Protein AF-C0PLD3-F1 (afdb_monomer)

Secondary structure (DSSP, 8-state):
-HHHHHHHHHHHHHHHHTT-HHHHHHHHHHHHHHHHTTS-TT-HHHHHHHHHHHHHHHHTT-HHHHHHHHHHHHHHHHHHS-TT-HHHHHHHHHHHHHHHHHHTT-S--TTS-HHHHHHHHHHHHHT--

Organism: Zea mays (NCBI:txid4577)

InterPro domains:
  IPR011990 Tetratricopeptide-like helical domain superfamily [G3DSA:1.25.40.10] (1-104)

Radius of gyration: 16.34 Å; Cα contacts (8 Å, |Δi|>4): 115; chains: 1; bounding box: 34×46×33 Å

Solvent-accessible surface area (backbone atoms only — not comparable to full-atom values): 7236 Å² total; per-residue (Å²): 111,70,69,58,44,51,56,46,49,56,53,23,51,52,27,49,75,72,67,40,46,69,63,19,42,56,43,50,52,53,43,48,59,56,41,63,78,74,45,59,94,72,32,67,68,57,44,54,52,36,54,52,45,22,53,42,23,55,76,69,66,37,43,70,63,18,36,55,33,44,60,66,41,47,71,40,40,63,68,77,38,66,97,86,37,69,70,49,54,51,49,47,50,52,36,53,51,35,50,34,72,68,52,74,70,74,66,81,71,85,79,52,56,77,68,50,53,52,50,53,51,50,52,56,57,62,74,74,107

Structure (mmCIF, N/CA/C/O backbone):
data_AF-C0PLD3-F1
#
_entry.id   AF-C0PLD3-F1
#
loop_
_atom_site.group_PDB
_atom_site.id
_atom_site.type_symbol
_atom_site.label_atom_id
_atom_site.label_alt_id
_atom_site.label_comp_id
_atom_site.label_asym_id
_atom_site.label_entity_id
_atom_site.label_seq_id
_atom_site.pdbx_PDB_ins_code
_atom_site.Cartn_x
_atom_site.Cartn_y
_atom_site.Cartn_z
_atom_site.occupancy
_atom_site.B_iso_or_equiv
_atom_site.auth_seq_id
_atom_site.auth_comp_id
_atom_site.auth_asym_id
_atom_site.auth_atom_id
_atom_site.pdbx_PDB_model_num
ATOM 1 N N . MET A 1 1 ? -3.162 -22.058 5.743 1.00 74.19 1 MET A N 1
ATOM 2 C CA . MET A 1 1 ? -2.743 -20.635 5.812 1.00 74.19 1 MET A CA 1
ATOM 3 C C . MET A 1 1 ? -3.522 -19.752 4.834 1.00 74.19 1 MET A C 1
ATOM 5 O O . MET A 1 1 ? -4.078 -18.757 5.272 1.00 74.19 1 MET A O 1
ATOM 9 N N . ARG A 1 2 ? -3.663 -20.142 3.557 1.00 81.50 2 ARG A N 1
ATOM 10 C CA . ARG A 1 2 ? -4.491 -19.427 2.562 1.00 81.50 2 ARG A CA 1
ATOM 11 C C . ARG A 1 2 ? -5.974 -19.282 2.954 1.00 81.50 2 ARG A C 1
ATOM 13 O O . ARG A 1 2 ? -6.525 -18.200 2.818 1.00 81.50 2 ARG A O 1
ATOM 20 N N . SER A 1 3 ? -6.584 -20.324 3.528 1.00 86.19 3 SER A N 1
ATOM 21 C CA . SER A 1 3 ? -7.961 -20.279 4.060 1.00 86.19 3 SER A CA 1
ATOM 22 C C . SER A 1 3 ? -8.152 -19.237 5.169 1.00 86.19 3 SER A C 1
ATOM 24 O O . SER A 1 3 ? -9.170 -18.558 5.211 1.00 86.19 3 SER A O 1
ATOM 26 N N . LYS A 1 4 ? -7.144 -19.061 6.033 1.00 91.06 4 LYS A N 1
ATOM 27 C CA . LYS A 1 4 ? -7.147 -18.043 7.093 1.00 91.06 4 LYS A CA 1
ATOM 28 C C . LYS A 1 4 ? -7.089 -16.626 6.516 1.00 91.06 4 LYS A C 1
ATOM 30 O O . LYS A 1 4 ? -7.767 -15.747 7.026 1.00 91.06 4 LYS A O 1
ATOM 35 N N . ILE A 1 5 ? -6.303 -16.409 5.458 1.00 91.00 5 ILE A N 1
ATOM 36 C CA . ILE A 1 5 ? -6.250 -15.116 4.756 1.00 91.00 5 ILE A CA 1
ATOM 37 C C . ILE A 1 5 ? -7.607 -14.787 4.130 1.00 91.00 5 ILE A C 1
ATOM 39 O O . ILE A 1 5 ? -8.070 -13.664 4.287 1.00 91.00 5 ILE A O 1
ATOM 43 N N . LEU A 1 6 ? -8.266 -15.767 3.499 1.00 91.19 6 LEU A N 1
ATOM 44 C CA . LEU A 1 6 ? -9.604 -15.586 2.925 1.00 91.19 6 LEU A CA 1
ATOM 45 C C . LEU A 1 6 ? -10.614 -15.139 3.996 1.00 91.19 6 LEU A C 1
ATOM 47 O O . LEU A 1 6 ? -11.207 -14.076 3.869 1.00 91.19 6 LEU A O 1
ATOM 51 N N . GLN A 1 7 ? -10.701 -15.875 5.111 1.00 93.69 7 GLN A N 1
ATOM 52 C CA . GLN A 1 7 ? -11.595 -15.535 6.227 1.00 93.69 7 GLN A CA 1
ATOM 53 C C . GLN A 1 7 ? -11.320 -14.140 6.805 1.00 93.69 7 GLN A C 1
ATOM 55 O O . GLN A 1 7 ? -12.245 -13.403 7.144 1.00 93.69 7 GLN A O 1
ATOM 60 N N . LEU A 1 8 ? -10.043 -13.767 6.937 1.00 93.56 8 LEU A N 1
ATOM 61 C CA . LEU A 1 8 ? -9.665 -12.430 7.389 1.00 93.56 8 LEU A CA 1
ATOM 62 C C . LEU A 1 8 ? -10.049 -11.356 6.363 1.00 93.56 8 LEU A C 1
ATOM 64 O O . LEU A 1 8 ? -10.499 -10.290 6.768 1.00 93.56 8 LEU A O 1
ATOM 68 N N . SER A 1 9 ? -9.904 -11.619 5.063 1.00 92.00 9 SER A N 1
ATOM 69 C CA . SER A 1 9 ? -10.273 -10.673 4.003 1.00 92.00 9 SER A CA 1
ATOM 70 C C . SER A 1 9 ? -11.780 -10.446 3.950 1.00 92.00 9 SER A C 1
ATOM 72 O O . SER A 1 9 ? -12.215 -9.302 3.822 1.00 92.00 9 SER A O 1
ATOM 74 N N . ASP A 1 10 ? -12.580 -11.500 4.115 1.00 93.94 10 ASP A N 1
ATOM 75 C CA . ASP A 1 10 ? -14.042 -11.396 4.170 1.00 93.94 10 ASP A CA 1
ATOM 76 C C . ASP A 1 10 ? -14.464 -10.550 5.377 1.00 93.94 10 ASP A C 1
ATOM 78 O O . ASP A 1 10 ? -15.251 -9.607 5.262 1.00 93.94 10 ASP A O 1
ATOM 82 N N . LYS A 1 11 ? -13.842 -10.807 6.535 1.00 94.19 11 LYS A N 1
ATOM 83 C CA . LYS A 1 11 ? -14.046 -10.013 7.750 1.00 94.19 11 LYS A CA 1
ATOM 84 C C . LYS A 1 11 ? -13.636 -8.549 7.552 1.00 94.19 11 LYS A C 1
ATOM 86 O O . LYS A 1 11 ? -14.382 -7.655 7.939 1.00 94.19 11 LYS A O 1
ATOM 91 N N . ALA A 1 12 ? -12.486 -8.280 6.939 1.00 93.25 12 ALA A N 1
ATOM 92 C CA . ALA A 1 12 ? -12.030 -6.914 6.681 1.00 93.25 12 ALA A CA 1
ATOM 93 C C . ALA A 1 12 ? -12.965 -6.170 5.716 1.00 93.25 12 ALA A C 1
ATOM 95 O O . ALA A 1 12 ? -13.307 -5.017 5.964 1.00 93.25 12 ALA A O 1
ATOM 96 N N . SER A 1 13 ? -13.444 -6.851 4.673 1.00 91.75 13 SER A N 1
ATOM 97 C CA . SER A 1 13 ? -14.413 -6.305 3.716 1.00 91.75 13 SER A CA 1
ATOM 98 C C . SER A 1 13 ? -15.738 -5.958 4.397 1.00 91.75 13 SER A C 1
ATOM 100 O O . SER A 1 13 ? -16.303 -4.896 4.137 1.00 91.75 13 SER A O 1
ATOM 102 N N . SER A 1 14 ? -16.192 -6.792 5.341 1.00 93.75 14 SER A N 1
ATOM 103 C CA . SER A 1 14 ? -17.378 -6.483 6.148 1.00 93.75 14 SER A CA 1
ATOM 104 C C . SER A 1 14 ? -17.199 -5.197 6.968 1.00 93.75 14 SER A C 1
ATOM 106 O O . SER A 1 14 ? -18.083 -4.341 6.956 1.00 93.75 14 SER A O 1
ATOM 108 N N . PHE A 1 15 ? -16.025 -4.984 7.575 1.00 92.25 15 PHE A N 1
ATOM 109 C CA . PHE A 1 15 ? -15.734 -3.758 8.322 1.00 92.25 15 PHE A CA 1
ATOM 110 C C . PHE A 1 15 ? -15.604 -2.523 7.430 1.00 92.25 15 PHE A C 1
ATOM 112 O O . PHE A 1 15 ? -16.055 -1.447 7.815 1.00 92.25 15 PHE A O 1
ATOM 119 N N . LEU A 1 16 ? -15.042 -2.663 6.226 1.00 90.62 16 LEU A N 1
ATOM 120 C CA . LEU A 1 16 ? -15.028 -1.572 5.248 1.00 90.62 16 LEU A CA 1
ATOM 121 C C . LEU A 1 16 ? -16.452 -1.154 4.870 1.00 90.62 16 LEU A C 1
ATOM 123 O O . LEU A 1 16 ? -16.754 0.038 4.868 1.00 90.62 16 LEU A O 1
ATOM 127 N N . SER A 1 17 ? -17.339 -2.124 4.620 1.00 90.44 17 SER A N 1
ATOM 128 C CA . SER A 1 17 ? -18.739 -1.848 4.273 1.00 90.44 17 SER A CA 1
ATOM 129 C C . SER A 1 17 ? -19.521 -1.183 5.410 1.00 90.44 17 SER A C 1
ATOM 131 O O . SER A 1 17 ? -20.382 -0.346 5.158 1.00 90.44 17 SER A O 1
ATOM 133 N N . SER A 1 18 ? -19.177 -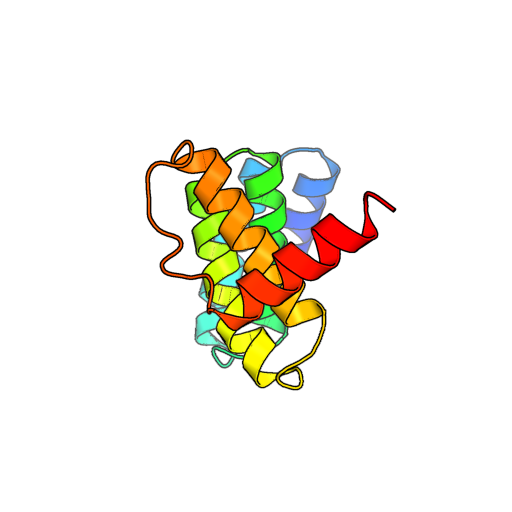1.491 6.665 1.00 90.88 18 SER A N 1
ATOM 134 C CA . SER A 1 18 ? -19.781 -0.879 7.851 1.00 90.88 18 SER A CA 1
ATOM 135 C C . SER A 1 18 ? -19.136 0.459 8.242 1.00 90.88 18 SER A C 1
ATOM 137 O O . SER A 1 18 ? -19.460 1.002 9.295 1.00 90.88 18 SER A O 1
ATOM 139 N N . GLY A 1 19 ? -18.178 0.966 7.456 1.00 89.69 19 GLY A N 1
ATOM 140 C CA . GLY A 1 19 ? -17.442 2.204 7.735 1.00 89.69 19 GLY A CA 1
ATOM 141 C C . GLY A 1 19 ? -16.382 2.093 8.836 1.00 89.69 19 GLY A C 1
ATOM 142 O O . GLY A 1 19 ? -15.751 3.093 9.180 1.00 89.69 19 GLY A O 1
ATOM 143 N N . ASN A 1 20 ? -16.133 0.894 9.368 1.00 93.19 20 ASN A N 1
ATOM 144 C CA . ASN A 1 20 ? -15.165 0.674 10.434 1.00 93.19 20 ASN A CA 1
ATOM 145 C C . ASN A 1 20 ? -13.744 0.447 9.877 1.00 93.19 20 ASN A C 1
ATOM 147 O O . ASN A 1 20 ? -13.202 -0.662 9.831 1.00 93.19 20 ASN A O 1
ATOM 151 N N . LYS A 1 21 ? -13.150 1.537 9.389 1.00 92.31 21 LYS A N 1
ATOM 152 C CA . LYS A 1 21 ? -11.891 1.530 8.629 1.00 92.31 21 LYS A CA 1
ATOM 153 C C . LYS A 1 21 ? -10.664 1.197 9.479 1.00 92.31 21 LYS A C 1
ATOM 155 O O . LYS A 1 21 ? -9.730 0.582 8.967 1.00 92.31 21 LYS A O 1
ATOM 160 N N . ALA A 1 22 ? -10.651 1.568 10.759 1.00 93.25 22 ALA A N 1
ATOM 161 C CA . ALA A 1 22 ? -9.529 1.282 11.654 1.00 93.25 22 ALA A CA 1
ATOM 162 C C . ALA A 1 22 ? -9.389 -0.232 11.895 1.00 93.25 22 ALA A C 1
ATOM 164 O O . ALA A 1 22 ? -8.306 -0.804 11.728 1.00 93.25 22 ALA A O 1
ATOM 165 N N . GLU A 1 23 ? -10.505 -0.903 12.166 1.00 93.75 23 GLU A N 1
ATOM 166 C CA . GLU A 1 23 ? -10.576 -2.343 12.376 1.00 93.75 23 GLU A CA 1
ATOM 167 C C . GLU A 1 23 ? -10.240 -3.092 11.087 1.00 93.75 23 GLU A C 1
ATOM 169 O O . GLU A 1 23 ? -9.429 -4.024 11.114 1.00 93.75 23 GLU A O 1
ATOM 174 N N . ALA A 1 24 ? -10.765 -2.640 9.943 1.00 94.44 24 ALA A N 1
ATOM 175 C CA . ALA A 1 24 ? -10.375 -3.168 8.639 1.00 94.44 24 ALA A CA 1
ATOM 176 C C . ALA A 1 24 ? -8.856 -3.052 8.410 1.00 94.44 24 ALA A C 1
ATOM 178 O O . ALA A 1 24 ? -8.205 -4.036 8.052 1.00 94.44 24 ALA A O 1
ATOM 179 N N . GLY A 1 25 ? -8.265 -1.885 8.691 1.00 94.44 25 GLY A N 1
ATOM 180 C CA . GLY A 1 25 ? -6.824 -1.652 8.583 1.00 94.44 25 GLY A CA 1
ATOM 181 C C . GLY A 1 25 ? -5.996 -2.583 9.474 1.00 94.44 25 GLY A C 1
ATOM 182 O O . GLY A 1 25 ? -4.975 -3.121 9.037 1.00 94.44 25 GLY A O 1
ATOM 183 N N . SER A 1 26 ? -6.457 -2.845 10.702 1.00 95.50 26 SER A N 1
ATOM 184 C CA . SER A 1 26 ? -5.802 -3.785 11.623 1.00 95.50 26 SER A CA 1
ATOM 185 C C . SER A 1 26 ? -5.780 -5.218 11.072 1.00 95.50 26 SER A C 1
ATOM 187 O O . SER A 1 26 ? -4.754 -5.900 11.137 1.00 95.50 26 SER A O 1
ATOM 189 N N . ILE A 1 27 ? -6.872 -5.655 10.441 1.00 96.25 27 ILE A N 1
ATOM 190 C CA . ILE A 1 27 ? -6.974 -6.994 9.859 1.00 96.25 27 ILE A CA 1
ATOM 191 C C . ILE A 1 27 ? -6.111 -7.101 8.605 1.00 96.25 27 ILE A C 1
ATOM 193 O O . ILE A 1 27 ? -5.363 -8.071 8.467 1.00 96.25 27 ILE A O 1
ATOM 197 N N . TYR A 1 28 ? -6.127 -6.095 7.730 1.00 96.31 28 TYR A N 1
ATOM 198 C CA . TYR A 1 28 ? -5.258 -6.085 6.553 1.00 96.31 28 TYR A CA 1
ATOM 199 C C . TYR A 1 28 ? -3.767 -6.055 6.917 1.00 96.31 28 TYR A C 1
ATOM 201 O O . TYR A 1 28 ? -2.956 -6.667 6.221 1.00 96.31 28 TYR A O 1
ATOM 209 N N . LYS A 1 29 ? -3.380 -5.438 8.043 1.00 95.56 29 LYS A N 1
ATOM 210 C CA . LYS A 1 29 ? -2.011 -5.541 8.583 1.00 95.56 29 LYS A CA 1
ATOM 211 C C . LYS A 1 29 ? -1.631 -6.985 8.918 1.00 95.56 29 LYS A C 1
ATOM 213 O O . LYS A 1 29 ? -0.529 -7.419 8.578 1.00 95.56 29 LYS A O 1
ATOM 218 N N . ILE A 1 30 ? -2.544 -7.736 9.536 1.00 95.31 30 ILE A N 1
ATOM 219 C CA . ILE A 1 30 ? -2.345 -9.161 9.837 1.00 95.31 30 ILE A CA 1
ATOM 220 C C . ILE A 1 30 ? -2.258 -9.971 8.538 1.00 95.31 30 ILE A C 1
ATOM 222 O O . ILE A 1 30 ? -1.348 -10.787 8.398 1.00 95.31 30 ILE A O 1
ATOM 226 N N . ILE A 1 31 ? -3.152 -9.720 7.574 1.00 95.06 31 ILE A N 1
ATOM 227 C CA . ILE A 1 31 ? -3.133 -10.372 6.254 1.00 95.06 31 ILE A CA 1
ATOM 228 C C . ILE A 1 31 ? -1.780 -10.156 5.578 1.00 95.06 31 ILE A C 1
ATOM 230 O O . ILE A 1 31 ? -1.126 -11.134 5.228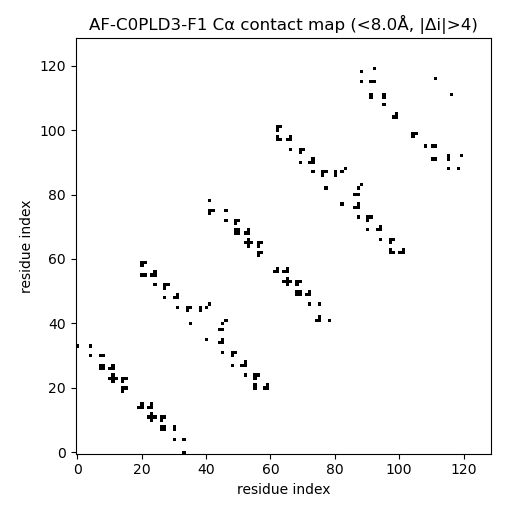 1.00 95.06 31 ILE A O 1
ATOM 234 N N . LYS A 1 32 ? -1.301 -8.909 5.497 1.00 94.75 32 LYS A N 1
ATOM 235 C CA . LYS A 1 32 ? 0.007 -8.584 4.914 1.00 94.75 32 LYS A CA 1
ATOM 236 C C . LYS A 1 32 ? 1.136 -9.387 5.560 1.00 94.75 32 LYS A C 1
ATOM 238 O O . LYS A 1 32 ? 2.012 -9.892 4.864 1.00 94.75 32 LYS A O 1
ATOM 243 N N . GLN A 1 33 ? 1.139 -9.511 6.887 1.00 93.88 33 GLN A N 1
ATOM 244 C CA . GLN A 1 33 ? 2.182 -10.259 7.591 1.00 93.88 33 GLN A CA 1
ATOM 245 C C . GLN A 1 33 ? 2.129 -11.761 7.278 1.00 93.88 33 GLN A C 1
ATOM 247 O O . GLN A 1 33 ? 3.176 -12.392 7.149 1.00 93.88 33 GLN A O 1
ATOM 252 N N . LEU A 1 34 ? 0.932 -12.328 7.112 1.00 93.81 34 LEU A N 1
ATOM 253 C CA . LEU A 1 34 ? 0.7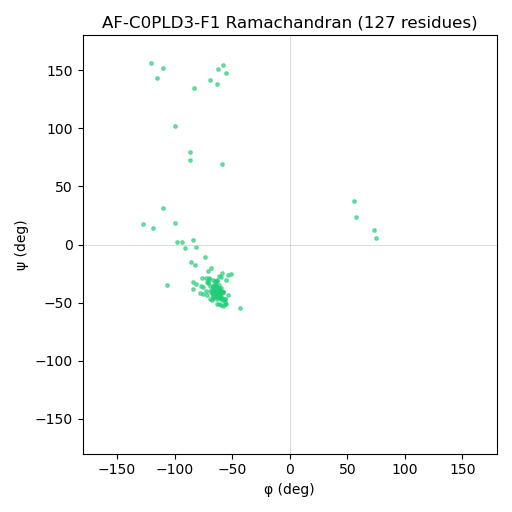69 -13.710 6.657 1.00 93.81 34 LEU A CA 1
ATOM 254 C C . LEU A 1 34 ? 1.222 -13.880 5.200 1.00 93.81 34 LEU A C 1
ATOM 256 O O . LEU A 1 34 ? 1.904 -14.849 4.882 1.00 93.81 34 LEU A O 1
ATOM 260 N N . GLU A 1 35 ? 0.886 -12.930 4.328 1.00 92.88 35 GLU A N 1
ATOM 261 C CA . GLU A 1 35 ? 1.258 -12.941 2.911 1.00 92.88 35 GLU A CA 1
ATOM 262 C C . GLU A 1 35 ? 2.768 -12.859 2.694 1.00 92.88 35 GLU A C 1
ATOM 264 O O . GLU A 1 35 ? 3.283 -13.557 1.826 1.00 92.88 35 GLU A O 1
ATOM 269 N N . ARG A 1 36 ? 3.497 -12.092 3.515 1.00 91.75 36 ARG A N 1
ATOM 270 C CA . ARG A 1 36 ? 4.970 -12.011 3.454 1.00 91.75 36 ARG A CA 1
ATOM 271 C C . ARG A 1 36 ? 5.666 -13.355 3.668 1.00 91.75 36 ARG A C 1
ATOM 273 O O . ARG A 1 36 ? 6.765 -13.538 3.163 1.00 91.75 36 ARG A O 1
ATOM 280 N N . ASN A 1 37 ? 5.040 -14.275 4.402 1.00 90.25 37 ASN A N 1
ATOM 281 C CA . ASN A 1 37 ? 5.584 -15.614 4.636 1.00 90.25 37 ASN A CA 1
ATOM 282 C C . ASN A 1 37 ? 5.224 -16.605 3.519 1.00 90.25 37 ASN A C 1
ATOM 284 O O . ASN A 1 37 ? 5.795 -17.689 3.459 1.00 90.25 37 ASN A O 1
ATOM 288 N N . LEU A 1 38 ? 4.245 -16.269 2.673 1.00 89.00 38 LEU A N 1
ATOM 289 C CA . LEU A 1 38 ? 3.709 -17.159 1.641 1.00 89.00 38 LEU A CA 1
ATOM 290 C C . LEU A 1 38 ? 4.144 -16.774 0.231 1.00 89.00 38 LEU A C 1
ATOM 292 O O . LEU A 1 38 ? 4.301 -17.646 -0.620 1.00 89.00 38 LEU A O 1
ATOM 296 N N . TYR A 1 39 ? 4.287 -15.478 -0.030 1.00 89.88 39 TYR A N 1
ATOM 297 C CA . TYR A 1 39 ? 4.530 -14.943 -1.358 1.00 89.88 39 TYR A CA 1
ATOM 298 C C . TYR A 1 39 ? 5.844 -14.173 -1.418 1.00 89.88 39 TYR A C 1
ATOM 300 O O . TYR A 1 39 ? 6.331 -13.632 -0.427 1.00 89.88 39 TYR A O 1
ATOM 308 N N . HIS A 1 40 ? 6.393 -14.071 -2.627 1.00 90.12 40 HIS A N 1
ATOM 309 C CA . HIS A 1 40 ? 7.546 -13.219 -2.887 1.00 90.12 40 HIS A CA 1
ATOM 310 C C . HIS A 1 40 ? 7.214 -11.740 -2.613 1.00 90.12 40 HIS A C 1
ATOM 312 O O . HIS A 1 40 ? 6.078 -11.298 -2.813 1.00 90.12 40 HIS A O 1
ATOM 318 N N . ALA A 1 41 ? 8.220 -10.948 -2.230 1.00 86.50 41 ALA A N 1
ATOM 319 C CA . ALA A 1 41 ? 8.070 -9.524 -1.908 1.00 86.50 41 ALA A CA 1
ATOM 320 C C . ALA A 1 41 ? 7.499 -8.669 -3.061 1.00 86.50 41 ALA A C 1
ATOM 322 O O . ALA A 1 41 ? 6.883 -7.640 -2.814 1.00 86.50 41 ALA A O 1
ATOM 323 N N . PHE A 1 42 ? 7.665 -9.120 -4.308 1.00 86.75 42 PHE A N 1
ATOM 324 C CA . PHE A 1 42 ? 7.119 -8.481 -5.519 1.00 86.75 42 PHE A CA 1
ATOM 325 C C . PHE A 1 42 ? 5.831 -9.145 -6.032 1.00 86.75 42 PHE A C 1
ATOM 327 O O . PHE A 1 42 ? 5.490 -9.010 -7.203 1.00 86.75 42 PHE A O 1
ATOM 334 N N . SER A 1 43 ? 5.144 -9.930 -5.201 1.00 90.25 43 SER A N 1
ATOM 335 C CA . SER A 1 43 ? 3.874 -10.539 -5.600 1.00 90.25 43 SER A CA 1
ATOM 336 C C . SER A 1 43 ? 2.772 -9.490 -5.738 1.00 90.25 43 SER A C 1
ATOM 338 O O . SER A 1 43 ? 2.652 -8.569 -4.928 1.00 90.25 43 SER A O 1
ATOM 340 N N . THR A 1 44 ? 1.921 -9.668 -6.746 1.00 88.25 44 THR A N 1
ATOM 341 C CA . THR A 1 44 ? 0.750 -8.813 -6.981 1.00 88.25 44 THR A CA 1
ATOM 342 C C . THR A 1 44 ? -0.262 -8.894 -5.837 1.00 88.25 44 THR A C 1
ATOM 344 O O . THR A 1 44 ? -0.905 -7.898 -5.523 1.00 88.25 44 THR A O 1
ATOM 347 N N . THR A 1 45 ? -0.352 -10.038 -5.150 1.00 91.50 45 THR A N 1
ATOM 348 C CA . THR A 1 45 ? -1.180 -10.199 -3.946 1.00 91.50 45 THR A CA 1
ATOM 349 C C . THR A 1 45 ? -0.729 -9.262 -2.824 1.00 91.50 45 THR A C 1
ATOM 351 O O . THR A 1 45 ? -1.532 -8.496 -2.298 1.00 91.50 45 THR A O 1
ATOM 354 N N . LEU A 1 46 ? 0.572 -9.260 -2.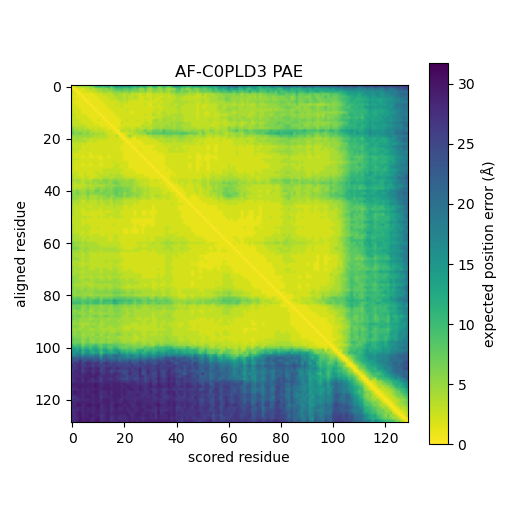501 1.00 91.94 46 LEU A N 1
ATOM 355 C CA . LEU A 1 46 ? 1.119 -8.390 -1.457 1.00 91.94 46 LEU A CA 1
ATOM 356 C C . LEU A 1 46 ? 1.001 -6.907 -1.842 1.00 91.94 46 LEU A C 1
ATOM 358 O O . LEU A 1 46 ? 0.756 -6.066 -0.974 1.00 91.94 46 LEU A O 1
ATOM 362 N N . LEU A 1 47 ? 1.147 -6.596 -3.136 1.00 93.81 47 LEU A N 1
ATOM 363 C CA . LEU A 1 47 ? 0.932 -5.256 -3.682 1.00 93.81 47 LEU A CA 1
ATOM 364 C C . LEU A 1 47 ? -0.504 -4.780 -3.430 1.00 93.81 47 LEU A C 1
ATOM 366 O O . LEU A 1 47 ? -0.682 -3.730 -2.818 1.00 93.81 47 LEU A O 1
ATOM 370 N N . HIS A 1 48 ? -1.505 -5.578 -3.804 1.00 93.25 48 HIS A N 1
ATOM 371 C CA . HIS A 1 48 ? -2.918 -5.236 -3.625 1.00 93.25 48 HIS A CA 1
ATOM 372 C C . HIS A 1 48 ? -3.273 -4.994 -2.148 1.00 93.25 48 HIS A C 1
ATOM 374 O O . HIS A 1 48 ? -3.983 -4.043 -1.805 1.00 93.25 48 HIS A O 1
ATOM 380 N N . THR A 1 49 ? -2.734 -5.811 -1.238 1.00 95.00 49 THR A N 1
ATOM 381 C CA . THR A 1 49 ? -2.895 -5.599 0.208 1.00 95.00 49 THR A CA 1
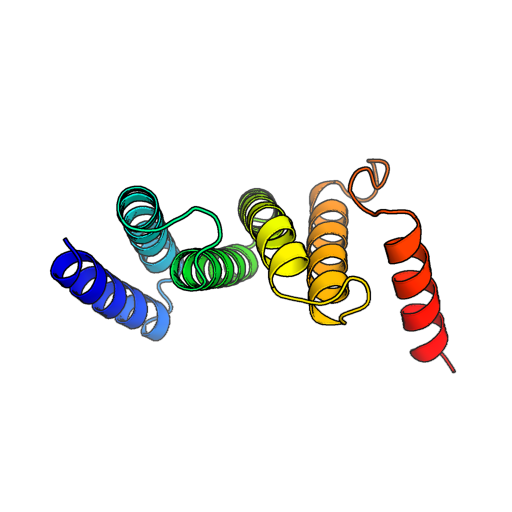ATOM 382 C C . THR A 1 49 ? -2.243 -4.290 0.667 1.00 95.00 49 THR A C 1
ATOM 384 O O . THR A 1 49 ? -2.821 -3.567 1.481 1.00 95.00 49 THR A O 1
ATOM 387 N N . CYS A 1 50 ? -1.065 -3.935 0.139 1.00 95.25 50 CYS A N 1
ATOM 388 C CA . CYS A 1 50 ? -0.421 -2.649 0.431 1.00 95.25 50 CYS A CA 1
ATOM 389 C C . CYS A 1 50 ? -1.230 -1.457 -0.098 1.00 95.25 50 CYS A C 1
ATOM 391 O O . CYS A 1 50 ? -1.370 -0.474 0.625 1.00 95.25 50 CYS A O 1
ATOM 393 N N . GLU A 1 51 ? -1.796 -1.543 -1.303 1.00 94.94 51 GLU A N 1
ATOM 394 C CA . GLU A 1 51 ? -2.665 -0.500 -1.867 1.00 94.94 51 GLU A CA 1
ATOM 395 C C . GLU A 1 51 ? -3.963 -0.334 -1.068 1.00 94.94 51 GLU A C 1
ATOM 397 O O . GLU A 1 51 ? -4.422 0.785 -0.838 1.00 94.94 51 GLU A O 1
ATOM 402 N N . THR A 1 52 ? -4.541 -1.443 -0.604 1.00 95.69 52 THR A N 1
ATOM 403 C CA . THR A 1 52 ? -5.737 -1.421 0.247 1.00 95.69 52 THR A CA 1
ATOM 404 C C . THR A 1 52 ? -5.439 -0.726 1.575 1.00 95.69 52 THR A C 1
ATOM 406 O O . THR A 1 52 ? -6.183 0.158 1.994 1.00 95.69 52 THR A O 1
ATOM 409 N N . LEU A 1 53 ? -4.308 -1.056 2.209 1.00 96.62 53 LEU A N 1
ATOM 410 C CA . LEU A 1 53 ? -3.854 -0.386 3.430 1.00 96.62 53 LEU A CA 1
ATOM 411 C C . LEU A 1 53 ? -3.566 1.100 3.196 1.00 96.62 53 LEU A C 1
ATOM 413 O O . LEU A 1 53 ? -3.968 1.920 4.015 1.00 96.62 53 LEU A O 1
ATOM 417 N N . LEU A 1 54 ? -2.929 1.456 2.076 1.00 95.56 54 LEU A N 1
ATOM 418 C CA . LEU A 1 54 ? -2.706 2.849 1.687 1.00 95.56 54 LEU A CA 1
ATOM 419 C C . LEU A 1 54 ? -4.030 3.627 1.641 1.00 95.56 54 LEU A C 1
ATOM 421 O O . LEU A 1 54 ? -4.135 4.664 2.288 1.00 95.56 54 LEU A O 1
ATOM 425 N N . LYS A 1 55 ? -5.051 3.110 0.944 1.00 94.44 55 LYS A N 1
ATOM 426 C CA . LYS A 1 55 ? -6.376 3.752 0.858 1.00 94.44 55 LYS A CA 1
ATOM 427 C C . LYS A 1 55 ? -7.028 3.922 2.231 1.00 94.44 55 LYS A C 1
ATOM 429 O O . LYS A 1 55 ? -7.488 5.013 2.551 1.00 94.44 55 LYS A O 1
ATOM 434 N N . ILE A 1 56 ? -7.003 2.881 3.064 1.00 95.62 56 ILE A N 1
ATOM 435 C CA . ILE A 1 56 ? -7.547 2.938 4.429 1.00 95.62 56 ILE A CA 1
ATOM 436 C C . ILE A 1 56 ? -6.862 4.042 5.243 1.00 95.62 56 ILE A C 1
ATOM 438 O O . ILE A 1 56 ? -7.539 4.837 5.888 1.00 95.62 56 ILE A O 1
ATOM 442 N N . TYR A 1 57 ? -5.529 4.124 5.204 1.00 95.12 57 TYR A N 1
ATOM 443 C CA . TYR A 1 57 ? -4.792 5.118 5.987 1.00 95.12 57 TYR A CA 1
ATOM 444 C C . TYR A 1 57 ? -4.918 6.543 5.445 1.00 95.12 57 TYR A C 1
ATOM 446 O O . TYR A 1 57 ? -4.921 7.479 6.241 1.00 95.12 57 TYR A O 1
ATOM 454 N N . LEU A 1 58 ? -5.110 6.715 4.134 1.00 92.19 58 LEU A N 1
ATOM 455 C CA . LEU A 1 58 ? -5.495 8.006 3.557 1.00 92.19 58 LEU A CA 1
ATOM 456 C C . LEU A 1 58 ? -6.849 8.479 4.099 1.00 92.19 58 LEU A C 1
ATOM 458 O O . LEU A 1 58 ? -6.988 9.630 4.500 1.00 92.19 58 LEU A O 1
ATOM 462 N N . GLU A 1 59 ? -7.839 7.588 4.159 1.00 92.81 59 GLU A N 1
ATOM 463 C CA . GLU A 1 59 ? -9.174 7.915 4.673 1.00 92.81 59 GLU A CA 1
ATOM 464 C C . GLU A 1 59 ? -9.192 8.158 6.188 1.00 92.81 59 GLU A C 1
ATOM 466 O O . GLU A 1 59 ? -10.012 8.935 6.675 1.00 92.81 59 GLU A O 1
ATOM 471 N N . LEU A 1 60 ? -8.284 7.517 6.928 1.00 93.25 60 LEU A N 1
ATOM 472 C CA . LEU A 1 60 ? -8.057 7.755 8.357 1.00 93.25 60 LEU A CA 1
ATOM 473 C C . LEU A 1 60 ? -7.170 8.983 8.635 1.00 93.25 60 LEU A C 1
ATOM 475 O O . LEU A 1 60 ? -6.934 9.290 9.799 1.00 93.25 60 LEU A O 1
ATOM 479 N N . GLN A 1 61 ? -6.678 9.669 7.595 1.00 92.12 61 GLN A N 1
ATOM 480 C CA . GLN A 1 61 ? -5.744 10.803 7.690 1.00 92.12 61 GLN A CA 1
ATOM 481 C C . GLN A 1 61 ? -4.429 10.476 8.425 1.00 92.12 61 GLN A C 1
ATOM 483 O O . GLN A 1 61 ? -3.741 11.361 8.932 1.00 92.12 61 GLN A O 1
ATOM 488 N N . ASP A 1 62 ? -4.037 9.201 8.463 1.00 93.12 62 ASP A N 1
ATOM 489 C CA . ASP A 1 62 ? -2.728 8.778 8.959 1.00 93.12 62 ASP A CA 1
ATOM 490 C C . ASP A 1 62 ? -1.715 8.848 7.811 1.00 93.12 62 ASP A C 1
ATOM 492 O O . ASP A 1 62 ? -1.379 7.856 7.152 1.00 93.12 62 ASP A O 1
ATOM 496 N N . TRP A 1 63 ? -1.248 10.068 7.554 1.00 89.94 63 TRP A N 1
ATOM 497 C CA . TRP A 1 63 ? -0.351 10.385 6.445 1.00 89.94 63 TRP A CA 1
ATOM 498 C C . TRP A 1 63 ? 0.982 9.640 6.533 1.00 89.94 63 TRP A C 1
ATOM 500 O O . TRP A 1 63 ? 1.529 9.226 5.511 1.00 89.94 63 TRP A O 1
ATOM 510 N N . TRP A 1 64 ? 1.502 9.426 7.745 1.00 90.50 64 TRP A N 1
ATOM 511 C CA . TRP A 1 64 ? 2.782 8.749 7.953 1.00 90.50 64 TRP A CA 1
ATOM 512 C C . TRP A 1 64 ? 2.699 7.264 7.595 1.00 90.50 64 TRP A C 1
ATOM 514 O O . TRP A 1 64 ? 3.545 6.735 6.858 1.00 90.50 64 TRP A O 1
ATOM 524 N N . THR A 1 65 ? 1.655 6.584 8.072 1.00 93.12 65 THR A N 1
ATOM 525 C CA . THR A 1 65 ? 1.444 5.178 7.741 1.00 93.12 65 THR A CA 1
ATOM 526 C C . THR A 1 65 ? 1.105 5.024 6.257 1.00 93.12 65 THR A C 1
ATOM 528 O O . THR A 1 65 ? 1.675 4.153 5.594 1.00 93.12 65 THR A O 1
ATOM 531 N N . ALA A 1 66 ? 0.260 5.898 5.700 1.00 94.12 66 ALA A N 1
ATOM 532 C CA . ALA A 1 66 ? -0.045 5.933 4.270 1.00 94.12 66 ALA A CA 1
ATOM 533 C C . ALA A 1 66 ? 1.229 6.084 3.420 1.00 94.12 66 ALA A C 1
ATOM 535 O O . ALA A 1 66 ? 1.480 5.266 2.534 1.00 94.12 66 ALA A O 1
ATOM 536 N N . LEU A 1 67 ? 2.094 7.051 3.741 1.00 91.69 67 LEU A N 1
ATOM 537 C CA . L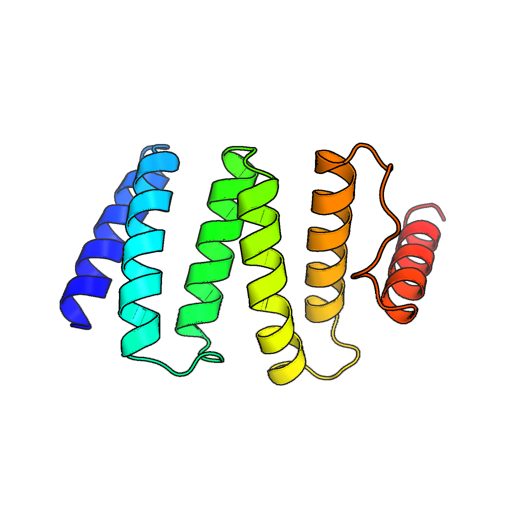EU A 1 67 ? 3.363 7.265 3.041 1.00 91.69 67 LEU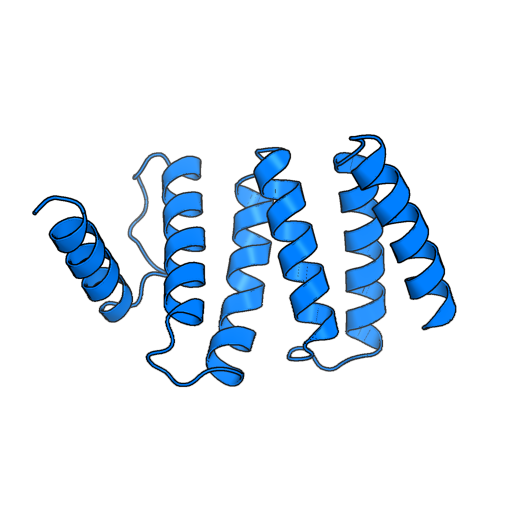 A CA 1
ATOM 538 C C . LEU A 1 67 ? 4.255 6.022 3.088 1.00 91.69 67 LEU A C 1
ATOM 540 O O . LEU A 1 67 ? 4.861 5.643 2.085 1.00 91.69 67 LEU A O 1
ATOM 544 N N . THR A 1 68 ? 4.307 5.351 4.238 1.00 93.69 68 THR A N 1
ATOM 545 C CA . THR A 1 68 ? 5.067 4.107 4.394 1.00 93.69 68 THR A CA 1
ATOM 546 C C . THR A 1 68 ? 4.566 3.024 3.438 1.00 93.69 68 THR A C 1
ATOM 548 O O . THR A 1 68 ? 5.374 2.368 2.783 1.00 93.69 68 THR A O 1
ATOM 551 N N . TYR A 1 69 ? 3.247 2.845 3.307 1.00 95.19 69 TYR A N 1
ATOM 552 C CA .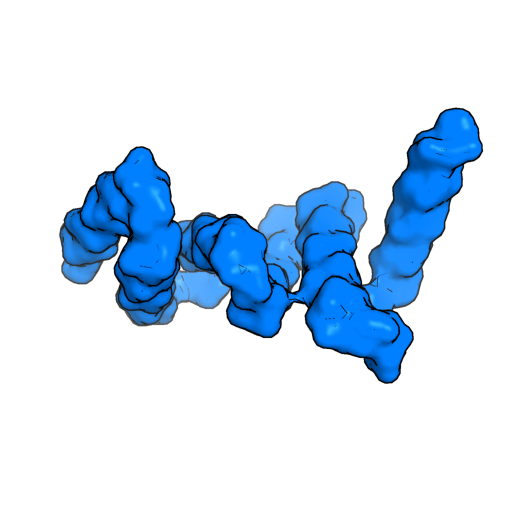 TYR A 1 69 ? 2.686 1.884 2.353 1.00 95.19 69 TYR A CA 1
ATOM 553 C C . TYR A 1 69 ? 2.892 2.307 0.897 1.00 95.19 69 TYR A C 1
ATOM 555 O O . TYR A 1 69 ? 3.261 1.451 0.100 1.00 95.19 69 TYR A O 1
ATOM 563 N N . CYS A 1 70 ? 2.746 3.595 0.565 1.00 93.31 70 CYS A N 1
ATOM 564 C CA . CYS A 1 70 ? 3.035 4.125 -0.774 1.00 93.31 70 CYS A CA 1
ATOM 565 C C . CYS A 1 70 ? 4.476 3.804 -1.205 1.00 93.31 70 CYS A C 1
ATOM 567 O O . CYS A 1 70 ? 4.707 3.248 -2.274 1.00 93.31 70 CYS A O 1
ATOM 569 N N . ARG A 1 71 ? 5.463 4.035 -0.335 1.00 92.25 71 ARG A N 1
ATOM 570 C CA . ARG A 1 71 ? 6.872 3.741 -0.647 1.00 92.25 71 ARG A CA 1
ATOM 571 C C . ARG A 1 71 ? 7.150 2.256 -0.869 1.00 92.25 71 ARG A C 1
ATOM 573 O O . ARG A 1 71 ? 8.011 1.904 -1.669 1.00 92.25 71 ARG A O 1
ATOM 580 N N . LEU A 1 72 ? 6.427 1.378 -0.173 1.00 93.19 72 LEU A N 1
ATOM 581 C CA . LEU A 1 72 ? 6.581 -0.068 -0.332 1.00 93.19 72 LEU A CA 1
ATOM 582 C C . LEU A 1 72 ? 6.051 -0.587 -1.674 1.00 93.19 72 LEU A C 1
ATOM 584 O O . LEU A 1 72 ? 6.480 -1.659 -2.098 1.00 93.19 72 LEU A O 1
ATOM 588 N N . THR A 1 73 ? 5.138 0.129 -2.335 1.00 93.44 73 THR A N 1
ATOM 589 C CA . THR A 1 73 ? 4.599 -0.306 -3.630 1.00 93.44 73 THR A CA 1
ATOM 590 C C . THR A 1 73 ? 5.496 0.089 -4.800 1.00 93.44 73 THR A C 1
ATOM 592 O O . THR A 1 73 ? 5.596 -0.689 -5.748 1.00 93.44 73 THR A O 1
ATOM 595 N N . ILE A 1 74 ? 6.201 1.227 -4.723 1.00 91.12 74 ILE A N 1
ATOM 596 C CA . ILE A 1 74 ? 7.094 1.751 -5.780 1.00 91.12 74 ILE A CA 1
ATOM 597 C C . ILE A 1 74 ? 7.990 0.674 -6.421 1.00 91.12 74 ILE A C 1
ATOM 599 O O . ILE A 1 74 ? 7.891 0.495 -7.635 1.00 91.12 74 ILE A O 1
ATOM 603 N N . PRO A 1 75 ? 8.793 -0.112 -5.673 1.00 91.56 75 PRO A N 1
ATOM 604 C CA . PRO A 1 75 ? 9.704 -1.073 -6.299 1.00 91.56 75 PRO A CA 1
ATOM 605 C C . PRO A 1 75 ? 8.970 -2.245 -6.976 1.00 91.56 75 PRO A C 1
ATOM 607 O O . PRO A 1 75 ? 9.527 -2.914 -7.845 1.00 91.56 75 PRO A O 1
ATOM 610 N N . VAL A 1 76 ? 7.711 -2.511 -6.604 1.00 92.12 76 VAL A N 1
ATOM 611 C CA . VAL A 1 76 ? 6.861 -3.474 -7.318 1.00 92.12 76 VAL A CA 1
ATOM 612 C C . VAL A 1 76 ? 6.362 -2.864 -8.629 1.00 92.12 76 VAL A C 1
ATOM 614 O O . VAL A 1 76 ? 6.409 -3.532 -9.659 1.00 92.12 76 VAL A O 1
ATOM 617 N N . TYR A 1 77 ? 5.945 -1.595 -8.622 1.00 90.31 77 TYR A N 1
ATOM 618 C CA . TYR A 1 77 ? 5.515 -0.889 -9.833 1.00 90.31 77 TYR A CA 1
ATOM 619 C C . TYR A 1 77 ? 6.640 -0.743 -10.858 1.00 90.31 77 TYR A C 1
ATOM 621 O O . TYR A 1 77 ? 6.412 -1.029 -12.028 1.00 90.31 77 TYR A O 1
ATOM 629 N N . GLU A 1 78 ? 7.848 -0.376 -10.432 1.00 90.69 78 GLU A N 1
ATOM 630 C CA . GLU A 1 78 ? 9.020 -0.277 -11.317 1.00 90.69 78 GLU A CA 1
ATOM 631 C C . GLU A 1 78 ? 9.391 -1.618 -11.962 1.00 90.69 78 GLU A C 1
ATOM 633 O O . GLU A 1 78 ? 9.954 -1.654 -13.052 1.00 90.69 78 GLU A O 1
ATOM 638 N N . ARG A 1 79 ? 9.068 -2.736 -11.301 1.00 91.75 79 ARG A N 1
ATOM 639 C CA . ARG A 1 79 ? 9.320 -4.082 -11.824 1.00 91.75 79 ARG A CA 1
ATOM 640 C C . ARG A 1 79 ? 8.229 -4.567 -12.776 1.00 91.75 79 ARG A C 1
ATOM 642 O O . ARG A 1 79 ? 8.526 -5.305 -13.711 1.00 91.75 79 ARG A O 1
ATOM 649 N N . VAL A 1 80 ? 6.971 -4.243 -12.483 1.00 89.94 80 VAL A N 1
ATOM 650 C CA . VAL A 1 80 ? 5.808 -4.717 -13.251 1.00 89.94 80 VAL A CA 1
ATOM 651 C C . VAL A 1 80 ? 5.595 -3.883 -14.510 1.00 89.94 80 VAL A C 1
ATOM 653 O O . VAL A 1 80 ? 5.161 -4.418 -15.528 1.00 89.94 80 VAL A O 1
ATOM 656 N N . TYR A 1 81 ? 5.901 -2.588 -14.453 1.00 87.44 81 TYR A N 1
ATOM 657 C CA . TYR A 1 81 ? 5.640 -1.659 -15.540 1.00 87.44 81 TYR A CA 1
ATOM 658 C C . TYR A 1 81 ? 6.926 -1.177 -16.222 1.00 87.44 81 TYR A C 1
ATOM 660 O O . TYR A 1 81 ? 7.969 -1.079 -15.579 1.00 87.44 81 TYR A O 1
ATOM 668 N N . PRO A 1 82 ? 6.863 -0.814 -17.517 1.00 88.94 82 PRO A N 1
ATOM 669 C CA . PRO A 1 82 ? 7.972 -0.150 -18.193 1.00 88.94 82 PRO A CA 1
ATOM 670 C C . PRO A 1 82 ? 8.365 1.170 -17.499 1.00 88.94 82 PRO A C 1
ATOM 672 O O . PRO A 1 82 ? 7.492 1.826 -16.926 1.00 88.94 82 PRO A O 1
ATOM 675 N N . PRO A 1 83 ? 9.624 1.636 -17.625 1.00 79.38 83 PRO A N 1
ATOM 676 C CA . PRO A 1 83 ? 10.140 2.808 -16.902 1.00 79.38 83 PRO A CA 1
ATOM 677 C C . PRO A 1 83 ? 9.330 4.113 -17.031 1.00 79.38 83 PRO A C 1
ATOM 679 O O . PRO A 1 83 ? 9.363 4.942 -16.129 1.00 79.38 83 PRO A O 1
ATOM 682 N N . PHE A 1 84 ? 8.581 4.301 -18.123 1.00 81.69 84 PHE A N 1
ATOM 683 C CA . PHE A 1 84 ? 7.779 5.507 -18.385 1.00 81.69 84 PHE A CA 1
ATOM 684 C C . PHE A 1 84 ? 6.270 5.257 -18.295 1.00 81.69 84 PHE A C 1
ATOM 686 O O . PHE A 1 84 ? 5.477 5.863 -19.013 1.00 81.69 84 PHE A O 1
ATOM 693 N N . HIS A 1 85 ? 5.855 4.329 -17.436 1.00 85.06 85 HIS A N 1
ATOM 694 C CA . HIS A 1 85 ? 4.446 4.012 -17.272 1.00 85.06 85 HIS A CA 1
ATOM 695 C C . HIS A 1 85 ? 3.738 4.988 -16.307 1.00 85.06 85 HIS A C 1
ATOM 697 O O . HIS A 1 85 ? 4.235 5.212 -15.198 1.00 85.06 85 HIS A O 1
ATOM 703 N N . PRO A 1 86 ? 2.537 5.502 -16.642 1.00 86.56 86 PRO A N 1
ATOM 704 C CA . PRO A 1 86 ? 1.804 6.457 -15.803 1.00 86.56 86 PRO A CA 1
ATOM 705 C C . PRO A 1 86 ? 1.548 5.987 -14.366 1.00 86.56 86 PRO A C 1
ATOM 707 O O . PRO A 1 86 ? 1.527 6.801 -13.449 1.00 86.56 86 PRO A O 1
ATOM 710 N N . MET A 1 87 ? 1.396 4.676 -14.141 1.00 87.44 87 MET A N 1
ATOM 711 C CA . MET A 1 87 ? 1.193 4.129 -12.789 1.00 87.44 87 MET A CA 1
ATOM 712 C C . MET A 1 87 ? 2.409 4.288 -11.875 1.00 87.44 87 MET A C 1
ATOM 714 O O . MET A 1 87 ? 2.229 4.473 -10.675 1.00 87.44 87 MET A O 1
ATOM 718 N N . ILE A 1 88 ? 3.629 4.276 -12.422 1.00 88.25 88 ILE A N 1
ATOM 719 C CA . ILE A 1 88 ? 4.836 4.574 -11.640 1.00 88.25 88 ILE A CA 1
ATOM 720 C C . ILE A 1 88 ? 4.800 6.051 -11.225 1.00 88.25 88 ILE A C 1
ATOM 722 O O . ILE A 1 88 ? 4.941 6.373 -10.045 1.00 88.25 88 ILE A O 1
ATOM 726 N N . GLY A 1 89 ? 4.517 6.945 -12.181 1.00 85.19 89 GLY A N 1
ATOM 727 C CA . GLY A 1 89 ? 4.386 8.382 -11.930 1.00 85.19 89 GLY A CA 1
ATOM 728 C C . GLY A 1 89 ? 3.301 8.718 -10.901 1.00 85.19 89 GLY A C 1
ATOM 729 O O . GLY A 1 89 ? 3.537 9.532 -10.011 1.00 85.19 89 GLY A O 1
ATOM 730 N N . LEU A 1 90 ? 2.148 8.043 -10.962 1.00 89.19 90 LEU A N 1
ATOM 731 C CA . LEU A 1 90 ? 1.058 8.216 -10.000 1.00 89.19 90 LEU A CA 1
ATOM 732 C C . LEU A 1 90 ? 1.484 7.858 -8.571 1.00 89.19 90 LEU A C 1
ATOM 734 O O . LEU A 1 90 ? 1.093 8.555 -7.631 1.00 89.19 90 LEU A O 1
ATOM 738 N N . GLN A 1 91 ? 2.304 6.818 -8.388 1.00 89.94 91 GLN A N 1
ATOM 739 C CA . GLN A 1 91 ? 2.786 6.475 -7.050 1.00 89.94 91 GLN A CA 1
ATOM 740 C C . GLN A 1 91 ? 3.817 7.461 -6.518 1.00 89.94 91 GLN A C 1
ATOM 742 O O . GLN A 1 91 ? 3.718 7.868 -5.360 1.00 89.94 91 GLN A O 1
ATOM 747 N N . PHE A 1 92 ? 4.735 7.942 -7.359 1.00 87.62 92 PHE A N 1
ATOM 748 C CA . PHE A 1 92 ? 5.633 9.026 -6.957 1.00 87.62 92 PHE A CA 1
ATOM 749 C C . PHE A 1 92 ? 4.871 10.308 -6.611 1.00 87.62 92 PHE A C 1
ATOM 751 O O . PHE A 1 92 ? 5.160 10.927 -5.589 1.00 87.62 92 PHE A O 1
ATOM 758 N N . TYR A 1 93 ? 3.855 10.670 -7.400 1.00 86.88 93 TYR A N 1
ATOM 759 C CA . TYR A 1 93 ? 2.982 11.805 -7.103 1.00 86.88 93 TYR A CA 1
ATOM 760 C C . TYR A 1 93 ? 2.275 11.638 -5.753 1.00 86.88 93 TYR A C 1
ATOM 762 O O . TYR A 1 93 ? 2.301 12.546 -4.924 1.00 86.88 93 TYR A O 1
ATOM 770 N N . THR A 1 94 ? 1.686 10.465 -5.504 1.00 89.12 94 THR A N 1
ATOM 771 C CA . THR A 1 94 ? 0.975 10.170 -4.252 1.00 89.12 94 THR A CA 1
ATOM 772 C C . THR A 1 94 ? 1.910 10.275 -3.047 1.00 89.12 94 THR A C 1
ATOM 774 O O . THR A 1 94 ? 1.573 10.928 -2.061 1.00 89.12 94 THR A O 1
ATOM 777 N N . CYS A 1 95 ? 3.111 9.700 -3.135 1.00 89.06 95 CYS A N 1
ATOM 778 C CA . CYS A 1 95 ? 4.123 9.793 -2.086 1.00 89.06 95 CYS A CA 1
ATOM 779 C C . CYS A 1 95 ? 4.598 11.243 -1.872 1.00 89.06 95 CYS A C 1
ATOM 781 O O . CYS A 1 95 ? 4.673 11.691 -0.730 1.00 89.06 95 CYS A O 1
ATOM 783 N N . GLY A 1 96 ? 4.859 12.000 -2.944 1.00 85.50 96 GLY A N 1
ATOM 784 C CA . GLY A 1 96 ? 5.266 13.405 -2.854 1.00 85.50 96 GLY A CA 1
ATOM 785 C C . GLY A 1 96 ? 4.193 14.295 -2.223 1.00 85.50 96 GLY A C 1
ATOM 786 O O . GLY A 1 96 ? 4.502 15.128 -1.373 1.00 85.50 96 GLY A O 1
ATOM 787 N N . LYS A 1 97 ? 2.920 14.070 -2.570 1.00 85.19 97 LYS A N 1
ATOM 788 C CA . LYS A 1 97 ? 1.783 14.765 -1.957 1.00 85.19 97 LYS A CA 1
ATOM 789 C C . LYS A 1 97 ? 1.667 14.454 -0.462 1.00 85.19 97 LYS A C 1
ATOM 791 O O . LYS A 1 97 ? 1.564 15.370 0.343 1.00 85.19 97 LYS A O 1
ATOM 796 N N . LEU A 1 98 ? 1.767 13.180 -0.082 1.00 86.69 98 LEU A N 1
ATOM 797 C CA . LEU A 1 98 ? 1.744 12.751 1.322 1.00 86.69 98 LEU A CA 1
ATOM 798 C C . LEU A 1 98 ? 2.897 13.343 2.147 1.00 86.69 98 LEU A C 1
ATOM 800 O O . LEU A 1 98 ? 2.707 13.730 3.298 1.00 86.69 98 LEU A O 1
ATOM 804 N N . GLU A 1 99 ? 4.098 13.421 1.569 1.00 83.06 99 GLU A N 1
ATOM 805 C CA . GLU A 1 99 ? 5.254 14.062 2.206 1.00 83.06 99 GLU A CA 1
ATOM 806 C C . GLU A 1 99 ? 5.039 15.561 2.416 1.00 83.06 99 GLU A C 1
ATOM 808 O O . GLU A 1 99 ? 5.398 16.090 3.473 1.00 83.06 99 GLU A O 1
ATOM 813 N N . TRP A 1 100 ? 4.448 16.232 1.426 1.00 79.69 100 TRP A N 1
ATOM 814 C CA . TRP A 1 100 ? 4.110 17.647 1.503 1.00 79.69 100 TRP A CA 1
ATOM 815 C C . TRP A 1 100 ? 3.086 17.924 2.607 1.00 79.69 100 TRP A C 1
ATOM 817 O O . TRP A 1 100 ? 3.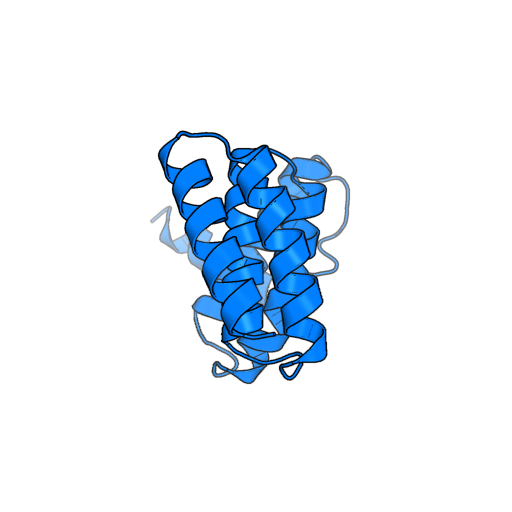346 18.767 3.470 1.00 79.69 100 TRP A O 1
ATOM 827 N N . ASP A 1 101 ? 1.979 17.176 2.613 1.00 77.00 101 ASP A N 1
ATOM 828 C CA . ASP A 1 101 ? 0.873 17.341 3.562 1.00 77.00 101 ASP A CA 1
ATOM 829 C C . ASP A 1 101 ? 1.314 17.057 5.008 1.00 77.00 101 ASP A C 1
ATOM 831 O O . ASP A 1 101 ? 0.901 17.752 5.935 1.00 77.00 101 ASP A O 1
ATOM 835 N N . TRP A 1 102 ? 2.214 16.089 5.218 1.00 73.56 102 TRP A N 1
ATOM 836 C CA . TRP A 1 102 ? 2.735 15.766 6.550 1.00 73.56 102 TRP A CA 1
ATOM 837 C C . TRP A 1 102 ? 3.809 16.748 7.056 1.00 73.56 102 TRP A C 1
ATOM 839 O O . TRP A 1 102 ? 3.802 17.111 8.232 1.00 73.56 102 TRP A O 1
ATOM 849 N N . PHE A 1 103 ? 4.758 17.179 6.211 1.00 66.94 103 PHE A N 1
ATOM 850 C CA . PHE A 1 103 ? 5.886 18.033 6.636 1.00 66.94 103 PHE A CA 1
ATOM 851 C C . PHE A 1 103 ? 5.690 19.534 6.374 1.00 66.94 103 PHE A C 1
ATOM 853 O O . PHE A 1 103 ? 6.612 20.315 6.637 1.00 66.94 103 PHE A O 1
ATOM 860 N N . GLY A 1 104 ? 4.538 19.957 5.849 1.00 62.81 104 GLY A N 1
ATOM 861 C CA . GLY A 1 104 ? 4.240 21.367 5.575 1.00 62.81 104 GLY A CA 1
ATOM 862 C C . GLY A 1 104 ? 5.280 22.033 4.667 1.00 62.81 104 GLY A C 1
ATOM 863 O O . GLY A 1 104 ? 5.687 23.165 4.923 1.00 62.81 104 GLY A O 1
ATOM 864 N N . GLY A 1 105 ? 5.789 21.296 3.673 1.00 58.81 105 GLY A N 1
ATOM 865 C CA . GLY A 1 105 ? 6.775 21.791 2.703 1.00 58.81 105 GLY A CA 1
ATOM 866 C C . GLY A 1 105 ? 8.210 21.988 3.221 1.00 58.81 105 GLY A C 1
ATOM 867 O O . GLY A 1 105 ? 9.017 22.603 2.529 1.00 58.81 105 GLY A O 1
ATOM 868 N N . ARG A 1 106 ? 8.573 21.489 4.416 1.00 52.56 106 ARG A N 1
ATOM 869 C CA . ARG A 1 106 ? 9.895 21.759 5.034 1.00 52.56 106 ARG A CA 1
ATOM 870 C C . ARG A 1 106 ? 11.009 20.735 4.765 1.00 52.56 106 ARG A C 1
ATOM 872 O O . ARG A 1 106 ? 12.103 20.901 5.300 1.00 52.56 106 ARG A O 1
ATOM 879 N N . ARG A 1 107 ? 10.782 19.682 3.967 1.00 52.03 107 ARG A N 1
ATOM 880 C CA . ARG A 1 107 ? 11.848 18.739 3.561 1.00 52.03 107 ARG A CA 1
ATOM 881 C C . ARG A 1 107 ? 12.108 18.786 2.054 1.00 52.03 107 ARG A C 1
ATOM 883 O O . ARG A 1 107 ? 11.149 18.876 1.291 1.00 52.03 107 ARG A O 1
ATOM 890 N N . PRO A 1 108 ? 13.373 18.647 1.617 1.00 47.50 108 PRO A N 1
ATOM 891 C CA . PRO A 1 108 ? 13.679 18.422 0.213 1.00 47.50 108 PRO A CA 1
ATOM 892 C C . PRO A 1 108 ? 13.075 17.086 -0.242 1.00 47.50 108 PRO A C 1
ATOM 894 O O . PRO A 1 108 ? 13.140 16.089 0.484 1.00 47.50 108 PRO A O 1
ATOM 897 N N . LEU A 1 109 ? 12.494 17.104 -1.444 1.00 53.22 109 LEU A N 1
ATOM 898 C CA . LEU A 1 109 ? 11.918 15.987 -2.202 1.00 53.22 109 LEU A CA 1
ATOM 899 C C . LEU A 1 109 ? 12.969 14.889 -2.461 1.00 53.22 109 LEU A C 1
ATOM 901 O O . LEU A 1 109 ? 13.439 14.695 -3.575 1.00 53.22 109 LEU A O 1
ATOM 905 N N . THR A 1 110 ? 13.384 14.182 -1.415 1.00 52.12 110 THR A N 1
ATOM 906 C CA . THR A 1 110 ? 14.450 13.164 -1.469 1.00 52.12 110 THR A CA 1
ATOM 907 C C . THR A 1 110 ? 14.008 11.877 -2.163 1.00 52.12 110 THR A C 1
ATOM 909 O O . THR A 1 110 ? 14.851 11.049 -2.495 1.00 52.12 110 THR A O 1
ATOM 912 N N . LEU A 1 111 ? 12.706 11.724 -2.425 1.00 50.72 111 LEU A N 1
ATOM 913 C CA . LEU A 1 111 ? 12.124 10.578 -3.122 1.00 50.72 111 LEU A CA 1
ATOM 914 C C . LEU A 1 111 ? 11.408 10.950 -4.430 1.00 50.72 111 LEU A C 1
ATOM 916 O O . LEU A 1 111 ? 10.656 10.143 -4.968 1.00 50.72 111 LEU A O 1
ATOM 920 N N . CYS A 1 112 ? 11.613 12.163 -4.946 1.00 47.12 112 CYS A N 1
ATOM 921 C CA . CYS A 1 112 ? 11.184 12.506 -6.296 1.00 47.12 112 CYS A CA 1
ATOM 922 C C . CYS A 1 112 ? 12.431 12.388 -7.182 1.00 47.12 112 CYS A C 1
ATOM 924 O O . CYS A 1 112 ? 13.295 13.266 -7.110 1.00 47.12 112 CYS A O 1
ATOM 926 N N . PRO A 1 113 ? 12.607 11.310 -7.974 1.00 45.84 113 PRO A N 1
ATOM 927 C CA . PRO A 1 113 ? 13.671 11.310 -8.966 1.00 45.84 113 PRO A CA 1
ATOM 928 C C . PRO A 1 113 ? 13.484 12.550 -9.861 1.00 45.84 113 PRO A C 1
ATOM 930 O O . PRO A 1 113 ? 12.343 12.946 -10.110 1.00 45.84 113 PRO A O 1
ATOM 933 N N . PRO A 1 114 ? 14.557 13.171 -10.379 1.00 50.38 114 PRO A N 1
ATOM 934 C CA . PRO A 1 114 ? 14.458 14.367 -11.225 1.00 50.38 114 PRO A CA 1
ATOM 935 C C . PRO A 1 114 ? 13.468 14.220 -12.401 1.00 50.38 114 PRO A C 1
ATOM 937 O O . PRO A 1 114 ? 12.878 15.199 -12.849 1.00 50.38 114 PRO A O 1
ATOM 940 N N . ALA A 1 115 ? 13.213 12.984 -12.849 1.00 45.53 115 ALA A N 1
ATOM 941 C CA . ALA A 1 115 ? 12.215 12.645 -13.863 1.00 45.53 115 ALA A CA 1
ATOM 942 C C . ALA A 1 115 ? 10.744 12.790 -13.401 1.00 45.53 115 ALA A C 1
ATOM 944 O O . ALA A 1 115 ? 9.879 13.119 -14.209 1.00 45.53 115 ALA A O 1
ATOM 945 N N . ALA A 1 116 ? 10.438 12.607 -12.112 1.00 46.59 116 ALA A N 1
ATOM 946 C CA . ALA A 1 116 ? 9.098 12.822 -11.557 1.00 46.59 116 ALA A CA 1
ATOM 947 C C . ALA A 1 116 ? 8.777 14.319 -11.389 1.00 46.59 116 ALA A C 1
ATOM 949 O O . ALA A 1 116 ? 7.627 14.720 -11.566 1.00 46.59 116 ALA A O 1
ATOM 950 N N . CYS A 1 117 ? 9.793 15.165 -11.166 1.00 49.66 117 CYS A N 1
ATOM 951 C CA . CYS A 1 117 ? 9.642 16.620 -11.269 1.00 49.66 117 CYS A CA 1
ATOM 952 C C . CYS A 1 117 ? 9.247 17.058 -12.688 1.00 49.66 117 CYS A C 1
ATOM 954 O O . CYS A 1 117 ? 8.413 17.944 -12.819 1.00 49.66 117 CYS A O 1
ATOM 956 N N . LEU A 1 118 ? 9.763 16.416 -13.744 1.00 48.25 118 LEU A N 1
ATOM 957 C CA . LEU A 1 118 ? 9.360 16.697 -15.132 1.00 48.25 118 LEU A CA 1
ATOM 958 C C . LEU A 1 118 ? 7.895 16.330 -15.412 1.00 48.25 118 LEU A C 1
ATOM 960 O O . LEU A 1 118 ? 7.225 17.048 -16.149 1.00 48.25 118 LEU A O 1
ATOM 964 N N . LEU A 1 119 ? 7.371 15.268 -14.793 1.00 48.28 119 LEU A N 1
ATOM 965 C CA . LEU A 1 119 ? 5.959 14.888 -14.918 1.00 48.28 119 LEU A CA 1
ATOM 966 C C . LEU A 1 119 ? 5.032 15.760 -14.067 1.00 48.28 119 LEU A C 1
ATOM 968 O O . LEU A 1 119 ? 3.947 16.097 -14.530 1.00 48.28 119 LEU A O 1
ATOM 972 N N . LEU A 1 120 ? 5.449 16.187 -12.873 1.00 51.06 120 LEU A N 1
ATOM 973 C CA . LEU A 1 120 ? 4.734 17.207 -12.095 1.00 51.06 120 LEU A CA 1
ATOM 974 C C . LEU A 1 120 ? 4.718 18.556 -12.826 1.00 51.06 120 LEU A C 1
ATOM 976 O O . LEU A 1 120 ? 3.675 19.200 -12.871 1.00 51.06 120 LEU A O 1
ATOM 980 N N . TYR A 1 121 ? 5.822 18.940 -13.473 1.00 48.47 121 TYR A N 1
ATOM 981 C CA . TYR A 1 121 ? 5.889 20.135 -14.314 1.00 48.47 121 TYR A CA 1
ATOM 982 C C . TYR A 1 121 ? 5.003 19.995 -15.564 1.00 48.47 121 TYR A C 1
ATOM 984 O O . TYR A 1 121 ? 4.216 20.887 -15.849 1.00 48.47 121 TYR A O 1
ATOM 992 N N . CYS A 1 122 ? 5.029 18.853 -16.264 1.00 40.06 122 CYS A N 1
ATOM 993 C CA . CYS A 1 122 ? 4.154 18.619 -17.421 1.00 40.06 122 CYS A CA 1
ATOM 994 C C . CYS A 1 122 ? 2.669 18.534 -17.039 1.00 40.06 122 CYS A C 1
ATOM 996 O O . CYS A 1 122 ? 1.833 19.036 -17.780 1.00 40.06 122 CYS A O 1
ATOM 998 N N . SER A 1 123 ? 2.324 17.950 -15.888 1.00 44.53 123 SER A N 1
ATOM 999 C CA . SER A 1 123 ? 0.927 17.825 -15.442 1.00 44.53 123 SER A CA 1
ATOM 1000 C C . SER A 1 123 ? 0.367 19.152 -14.929 1.00 44.53 123 SER A C 1
ATOM 1002 O O . SER A 1 123 ? -0.793 19.456 -15.179 1.00 44.53 123 SER A O 1
ATOM 1004 N N . LEU A 1 124 ? 1.182 19.974 -14.255 1.00 49.25 124 LEU A N 1
ATOM 1005 C CA . LEU A 1 124 ? 0.788 21.327 -13.850 1.00 49.25 124 LEU A CA 1
ATOM 1006 C C . LEU A 1 124 ? 0.692 22.283 -15.048 1.00 49.25 124 LEU A C 1
ATOM 1008 O O . LEU A 1 124 ? -0.186 23.136 -15.054 1.00 49.25 124 LEU A O 1
ATOM 1012 N N . VAL A 1 125 ? 1.521 22.119 -16.084 1.00 47.12 125 VAL A N 1
ATOM 1013 C CA . VAL A 1 125 ? 1.405 22.902 -17.329 1.00 47.12 125 VAL A CA 1
ATOM 1014 C C . VAL A 1 125 ? 0.182 22.482 -18.159 1.00 47.12 125 VAL A C 1
ATOM 1016 O O . VAL A 1 125 ? -0.435 23.336 -18.781 1.00 47.12 125 VAL A O 1
ATOM 1019 N N . PHE A 1 126 ? -0.236 21.211 -18.130 1.00 40.59 126 PHE A N 1
ATOM 1020 C CA . PHE A 1 126 ? -1.429 20.752 -18.863 1.00 40.59 126 PHE A CA 1
ATOM 1021 C C . PHE A 1 126 ? -2.763 21.017 -18.147 1.00 40.59 126 PHE A C 1
ATOM 1023 O O . PHE A 1 126 ? -3.808 20.964 -18.784 1.00 40.59 126 PHE A O 1
ATOM 1030 N N . MET A 1 127 ? -2.759 21.283 -16.835 1.00 39.59 127 MET A N 1
ATOM 1031 C CA . MET A 1 127 ? -3.985 21.590 -16.078 1.00 39.59 127 MET A CA 1
ATOM 1032 C C . MET A 1 127 ? -4.308 23.098 -16.017 1.00 39.59 127 MET A C 1
ATOM 1034 O O . MET A 1 127 ? -5.330 23.469 -15.445 1.00 39.59 127 MET A O 1
ATOM 1038 N N . PHE A 1 128 ? -3.448 23.955 -16.582 1.00 43.09 128 PHE A N 1
ATOM 1039 C CA . PHE A 1 128 ? -3.580 25.422 -16.592 1.00 43.09 128 PHE A CA 1
ATOM 1040 C C . PHE A 1 128 ? -3.482 26.054 -18.002 1.00 43.09 128 PHE A C 1
ATOM 1042 O O . PHE A 1 128 ? -3.281 27.265 -18.105 1.00 43.09 128 PHE A O 1
ATOM 1049 N N . ILE A 1 129 ? -3.646 25.269 -19.076 1.00 45.12 129 ILE A N 1
ATOM 1050 C CA . ILE A 1 129 ? -3.840 25.755 -20.460 1.00 45.12 129 ILE A CA 1
ATOM 1051 C C . ILE A 1 129 ? -5.202 25.283 -20.963 1.00 45.12 129 ILE A C 1
ATOM 1053 O O . ILE A 1 129 ? -5.529 24.101 -20.714 1.00 45.12 129 ILE A O 1
#

Nearest PDB structures (foldseek):
  3zfw-assembly2_B  TM=8.158E-01  e=1.798E-03  Mus musculus
  3zfw-assembly1_A  TM=8.122E-01  e=1.798E-03  Mus musculus
  7aie-assembly1_A  TM=7.977E-01  e=2.890E-03  Homo sapiens
  4y6c-assembly1_A-2  TM=7.990E-01  e=4.408E-03  Podospora anserina
  4y6w-assembly1_A-2  TM=7.311E-01  e=4.182E-03  Podospora anserina

Foldseek 3Di:
DVVVLVVLQVVLVVCVVVVNLVVSLVSLVVSLVVCVVVDDLLDPVNLVSLVSNLVSCVVVVVLVSNLVSLVSNLVSCPVVDPPPDVVNLVSLVSNQVSCCVVVVPPDPSPPCDVVSVVVVVVVVVVVPD

Mean predicted aligned error: 8.39 Å

pLDDT: mean 82.0, std 17.61, range [39.59, 96.62]

Sequence (129 aa):
MRSKILQLSDKASSFLSSGNKAEAGSIYKIIKQLERNLYHAFSTTLLHTCETLLKIYLELQDWWTALTYCRLTIPVYERVYPPFHPMIGLQFYTCGKLEWDWFGGRRPLTLCPPAACLLLYCSLVFMFI